Protein AF-A0A2M9V8A0-F1 (afdb_monomer_lite)

pLDDT: mean 75.47, std 16.61, range [27.66, 93.56]

Structure (mmCIF, N/CA/C/O backbone):
data_AF-A0A2M9V8A0-F1
#
_entry.id   AF-A0A2M9V8A0-F1
#
loop_
_atom_site.group_PDB
_atom_site.id
_atom_site.type_symbol
_atom_site.label_atom_id
_atom_site.label_alt_id
_atom_site.label_comp_id
_atom_site.label_asym_id
_atom_site.label_entity_id
_atom_site.label_seq_id
_atom_site.pdbx_PDB_ins_code
_atom_site.Cartn_x
_atom_site.Cartn_y
_atom_site.Cartn_z
_atom_site.occupancy
_atom_site.B_iso_or_equiv
_atom_site.auth_seq_id
_atom_site.auth_comp_id
_atom_site.auth_asym_id
_atom_site.auth_atom_id
_atom_site.pdbx_PDB_model_num
ATOM 1 N N . MET A 1 1 ? -6.806 -14.172 4.559 1.00 86.06 1 MET A N 1
ATOM 2 C CA . MET A 1 1 ? -6.491 -12.844 3.993 1.00 86.06 1 MET A CA 1
ATOM 3 C C . MET A 1 1 ? -7.339 -12.625 2.745 1.00 86.06 1 MET A C 1
ATOM 5 O O . MET A 1 1 ? -7.481 -13.574 1.979 1.00 86.06 1 MET A O 1
ATOM 9 N N . ASN A 1 2 ? -7.917 -11.440 2.532 1.00 89.00 2 ASN A N 1
ATOM 10 C CA . ASN A 1 2 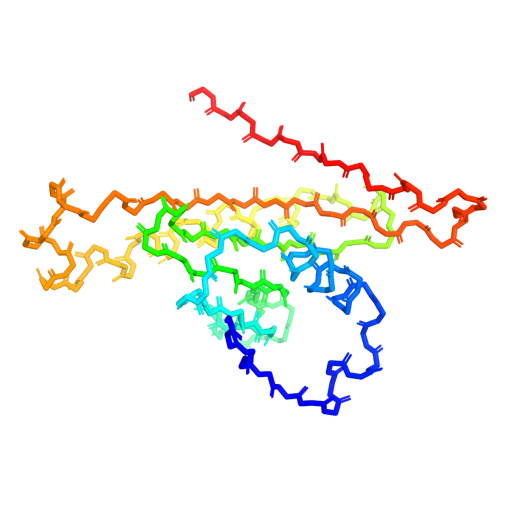? -8.788 -11.164 1.376 1.00 89.00 2 ASN A CA 1
ATOM 11 C C . ASN A 1 2 ? -8.181 -10.105 0.440 1.00 89.00 2 ASN A C 1
ATOM 13 O O . ASN A 1 2 ? -7.566 -9.154 0.920 1.00 89.00 2 ASN A O 1
ATOM 17 N N . ILE A 1 3 ? -8.366 -10.249 -0.877 1.00 91.38 3 ILE A N 1
ATOM 18 C CA . ILE A 1 3 ? -7.884 -9.287 -1.882 1.00 91.38 3 ILE A CA 1
ATOM 19 C C . ILE A 1 3 ? -9.065 -8.522 -2.471 1.00 91.38 3 ILE A C 1
ATOM 21 O O . ILE A 1 3 ? -10.060 -9.110 -2.882 1.00 91.38 3 ILE A O 1
ATOM 25 N N . ILE A 1 4 ? -8.920 -7.205 -2.553 1.00 92.62 4 ILE A N 1
ATOM 26 C CA . ILE A 1 4 ? -9.880 -6.284 -3.146 1.00 92.62 4 ILE A CA 1
ATOM 27 C C . ILE A 1 4 ? -9.179 -5.593 -4.317 1.00 92.62 4 ILE A C 1
ATOM 29 O O . ILE A 1 4 ? -8.313 -4.736 -4.130 1.00 92.62 4 ILE A O 1
ATOM 33 N N . ALA A 1 5 ? -9.517 -6.009 -5.535 1.00 91.75 5 ALA A N 1
ATOM 34 C CA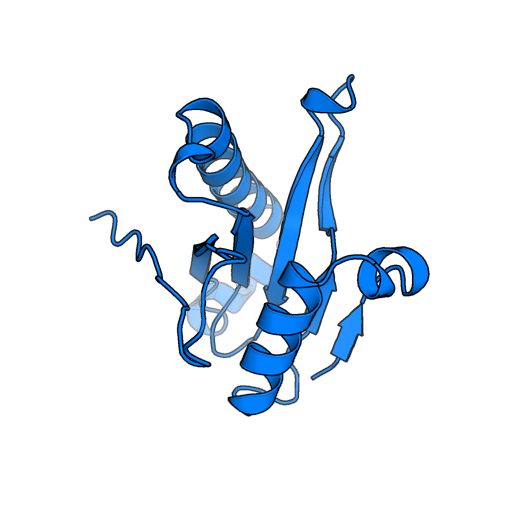 . ALA A 1 5 ? -8.831 -5.584 -6.749 1.00 91.75 5 ALA A CA 1
ATOM 35 C C . ALA A 1 5 ? -9.764 -5.589 -7.966 1.00 91.75 5 ALA A C 1
ATOM 37 O O . ALA A 1 5 ? -10.702 -6.380 -8.042 1.00 91.75 5 ALA A O 1
ATOM 38 N N . ASP A 1 6 ? -9.441 -4.755 -8.954 1.00 90.38 6 ASP A N 1
ATOM 39 C CA . ASP A 1 6 ? -9.864 -4.981 -10.336 1.00 90.38 6 ASP A CA 1
ATOM 40 C C . ASP A 1 6 ? -9.018 -6.130 -10.904 1.00 90.38 6 ASP A C 1
ATOM 42 O O . ASP A 1 6 ? -7.829 -5.958 -11.190 1.00 90.38 6 ASP A O 1
ATOM 46 N N . GLU A 1 7 ? -9.617 -7.318 -11.016 1.00 88.38 7 GLU A N 1
ATOM 47 C CA . GLU A 1 7 ? -8.913 -8.530 -11.441 1.00 88.38 7 GLU A CA 1
ATOM 48 C C . GLU A 1 7 ? -8.259 -8.393 -12.816 1.00 88.38 7 GLU A C 1
ATOM 50 O O . GLU A 1 7 ? -7.175 -8.935 -13.030 1.00 88.38 7 GLU A O 1
ATOM 55 N N . LEU A 1 8 ? -8.896 -7.685 -13.754 1.00 90.06 8 LEU A N 1
ATOM 56 C CA . LEU A 1 8 ? -8.363 -7.545 -15.107 1.00 90.06 8 LEU A CA 1
ATOM 57 C C . LEU A 1 8 ? -7.076 -6.733 -15.088 1.00 90.06 8 LEU A C 1
ATOM 59 O O . LEU A 1 8 ? -6.103 -7.121 -15.731 1.00 90.06 8 LEU A O 1
ATOM 63 N N . LYS A 1 9 ? -7.043 -5.641 -14.323 1.00 90.19 9 LYS A N 1
ATOM 64 C CA . LYS A 1 9 ? -5.833 -4.825 -14.179 1.00 90.19 9 LYS A CA 1
ATOM 65 C C . LYS A 1 9 ? -4.744 -5.571 -13.418 1.00 90.19 9 LYS A C 1
ATOM 67 O O . LYS A 1 9 ? -3.610 -5.608 -13.883 1.00 90.19 9 LYS A O 1
ATOM 72 N N . LEU A 1 10 ? -5.105 -6.226 -12.313 1.00 90.94 10 LEU A N 1
ATOM 73 C CA . LEU A 1 10 ? -4.149 -6.966 -11.492 1.00 90.94 10 LEU A CA 1
ATOM 74 C C . LEU A 1 10 ? -3.454 -8.081 -12.286 1.00 90.94 10 LEU A C 1
ATOM 76 O O . LEU A 1 10 ? -2.245 -8.237 -12.174 1.00 90.94 10 LEU A O 1
ATOM 80 N N . ARG A 1 11 ? -4.184 -8.817 -13.138 1.00 89.31 11 ARG A N 1
ATOM 81 C CA . ARG A 1 11 ? -3.614 -9.889 -13.980 1.00 89.31 11 ARG A CA 1
ATOM 82 C C . ARG A 1 11 ? -2.513 -9.414 -14.934 1.00 89.31 11 ARG A C 1
ATOM 84 O O . ARG A 1 11 ? -1.689 -10.227 -15.336 1.00 89.31 11 ARG A O 1
ATOM 91 N N . HIS A 1 12 ? -2.496 -8.130 -15.290 1.00 90.00 12 HIS A N 1
ATOM 92 C CA . HIS A 1 12 ? -1.489 -7.544 -16.179 1.00 90.00 12 HIS A CA 1
ATOM 93 C C . HIS A 1 12 ? -0.356 -6.834 -15.418 1.00 90.00 12 HIS A C 1
ATOM 95 O O . HIS A 1 12 ? 0.530 -6.253 -16.041 1.00 90.00 12 HIS A O 1
ATOM 101 N N . ASP A 1 13 ? -0.357 -6.889 -14.085 1.00 89.19 13 ASP A N 1
ATOM 102 C CA . ASP A 1 13 ? 0.596 -6.197 -13.223 1.00 89.19 13 ASP A CA 1
ATOM 103 C C . ASP A 1 13 ? 1.485 -7.196 -12.473 1.00 89.19 13 ASP A C 1
ATOM 105 O O . ASP A 1 13 ? 1.219 -7.596 -11.337 1.00 89.19 13 ASP A O 1
ATOM 109 N N . ALA A 1 14 ? 2.557 -7.629 -13.140 1.00 88.12 14 ALA A N 1
ATOM 110 C CA . ALA A 1 14 ? 3.456 -8.655 -12.616 1.00 88.12 14 ALA A CA 1
ATOM 111 C C . ALA A 1 14 ? 4.106 -8.255 -11.278 1.00 88.12 14 ALA A C 1
ATOM 113 O O . ALA A 1 14 ? 4.247 -9.094 -10.390 1.00 88.12 14 ALA A O 1
ATOM 114 N N . GLY A 1 15 ? 4.462 -6.977 -11.108 1.00 88.00 15 GLY A N 1
ATOM 115 C CA . GLY A 1 15 ? 5.059 -6.477 -9.870 1.00 88.00 15 GLY A CA 1
ATOM 116 C C . GLY A 1 15 ? 4.091 -6.579 -8.692 1.00 88.00 15 GLY A C 1
ATOM 117 O O . GLY A 1 15 ? 4.448 -7.114 -7.641 1.00 88.00 15 GLY A O 1
ATOM 118 N N . ALA A 1 16 ? 2.844 -6.132 -8.881 1.00 90.62 16 ALA A N 1
ATOM 119 C CA . ALA A 1 16 ? 1.811 -6.242 -7.855 1.00 90.62 16 ALA A CA 1
ATOM 120 C C . ALA A 1 16 ? 1.508 -7.696 -7.490 1.00 90.62 16 ALA A C 1
ATOM 122 O O . ALA A 1 16 ? 1.425 -8.013 -6.303 1.00 90.62 16 ALA A O 1
ATOM 123 N N . ILE A 1 17 ? 1.410 -8.588 -8.481 1.00 91.44 17 ILE A N 1
ATOM 124 C CA . ILE A 1 17 ? 1.211 -10.024 -8.242 1.00 91.44 17 ILE A CA 1
ATOM 125 C C . ILE A 1 17 ? 2.337 -10.582 -7.367 1.00 91.44 17 ILE A C 1
ATOM 127 O O . ILE A 1 17 ? 2.053 -11.219 -6.356 1.00 91.44 17 ILE A O 1
ATOM 131 N N . LEU A 1 18 ? 3.601 -10.307 -7.703 1.00 89.94 18 LEU A N 1
ATOM 132 C CA . LEU A 1 18 ? 4.750 -10.804 -6.941 1.00 89.94 18 LEU A CA 1
ATOM 133 C C . LEU A 1 18 ? 4.720 -10.350 -5.479 1.00 89.94 18 LEU A C 1
ATOM 135 O O . LEU A 1 18 ? 4.927 -11.160 -4.576 1.00 89.94 18 LEU A O 1
ATOM 139 N N . VAL A 1 19 ? 4.428 -9.071 -5.233 1.00 90.06 19 VAL A N 1
ATOM 140 C CA . VAL A 1 19 ? 4.314 -8.538 -3.868 1.00 90.06 19 VAL A CA 1
ATOM 141 C C . VAL A 1 19 ? 3.161 -9.199 -3.117 1.00 90.06 19 VAL A C 1
ATOM 143 O O . VAL A 1 19 ? 3.339 -9.621 -1.977 1.00 90.06 19 VAL A O 1
ATOM 146 N N . ILE A 1 20 ? 1.993 -9.339 -3.745 1.00 91.75 20 ILE A N 1
ATOM 147 C CA . ILE A 1 20 ? 0.808 -9.944 -3.125 1.00 91.75 20 ILE A CA 1
ATOM 148 C C . ILE A 1 20 ? 1.051 -11.417 -2.784 1.00 91.75 20 ILE A C 1
ATOM 150 O O . ILE A 1 20 ? 0.740 -11.844 -1.672 1.00 91.75 20 ILE A O 1
ATOM 154 N N . GLU A 1 21 ? 1.635 -12.188 -3.701 1.00 90.44 21 GLU A N 1
ATOM 155 C CA . GLU A 1 21 ? 1.985 -13.588 -3.457 1.00 90.44 21 GLU A CA 1
ATOM 156 C C . GLU A 1 21 ? 3.044 -13.713 -2.359 1.00 90.44 21 GLU A C 1
ATOM 158 O O . GLU A 1 21 ? 2.931 -14.577 -1.487 1.00 90.44 21 GLU A O 1
ATOM 163 N N . LYS A 1 22 ? 4.017 -12.793 -2.302 1.00 89.50 22 LYS A N 1
ATOM 164 C CA . LYS A 1 22 ? 4.984 -12.761 -1.201 1.00 89.50 22 LYS A CA 1
ATOM 165 C C . LYS A 1 22 ? 4.301 -12.487 0.137 1.00 89.50 22 LYS A C 1
ATOM 167 O O . LYS A 1 22 ? 4.569 -13.214 1.088 1.00 89.50 22 LYS A O 1
ATOM 172 N N . ILE A 1 23 ? 3.393 -11.512 0.216 1.00 89.88 23 ILE A N 1
ATOM 173 C CA . ILE A 1 23 ? 2.624 -11.228 1.441 1.00 89.88 23 ILE A CA 1
ATOM 174 C C . ILE A 1 23 ? 1.825 -12.466 1.869 1.00 89.88 23 ILE A C 1
ATOM 176 O O . ILE A 1 23 ? 1.868 -12.835 3.040 1.00 89.88 23 ILE A O 1
ATOM 180 N N . LYS A 1 24 ? 1.154 -13.152 0.933 1.00 88.94 24 LYS A N 1
ATOM 181 C CA . LYS A 1 24 ? 0.428 -14.402 1.225 1.00 88.94 24 LYS A CA 1
ATOM 182 C C . LYS A 1 24 ? 1.343 -15.493 1.760 1.00 88.94 24 LYS A C 1
ATOM 184 O O . LYS A 1 24 ? 0.981 -16.159 2.721 1.00 88.94 24 LYS A O 1
ATOM 189 N N . SER A 1 25 ? 2.522 -15.658 1.163 1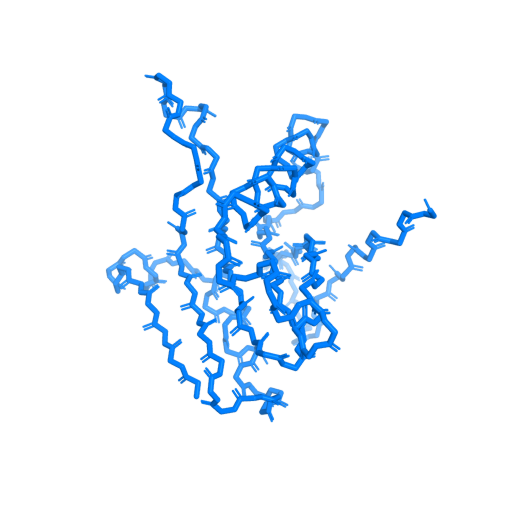.00 88.12 25 SER A N 1
ATOM 190 C CA . SER A 1 25 ? 3.472 -16.700 1.563 1.00 88.12 25 SER A CA 1
ATOM 191 C C . SER A 1 25 ? 4.000 -16.537 2.991 1.00 88.12 25 SER A C 1
ATOM 193 O O . SER A 1 25 ? 4.490 -17.501 3.568 1.00 88.12 25 SER A O 1
ATOM 195 N N . LEU A 1 26 ? 3.912 -15.327 3.555 1.00 86.81 26 LEU A N 1
ATOM 196 C CA . LEU A 1 26 ? 4.340 -15.043 4.923 1.00 86.81 26 LEU A CA 1
ATOM 197 C C . LEU A 1 26 ? 3.298 -15.442 5.980 1.00 86.81 26 LEU A C 1
ATOM 199 O O . LEU A 1 26 ? 3.644 -15.424 7.156 1.00 86.81 26 LEU A O 1
ATOM 203 N N . ASP A 1 27 ? 2.057 -15.762 5.583 1.00 84.94 27 ASP A N 1
ATOM 204 C CA . ASP A 1 27 ? 0.959 -16.204 6.466 1.00 84.94 27 ASP A CA 1
ATOM 205 C C . ASP A 1 27 ? 0.824 -15.374 7.764 1.00 84.94 27 ASP A C 1
ATOM 207 O O . ASP A 1 27 ? 0.720 -15.892 8.872 1.00 84.94 27 ASP A O 1
ATOM 211 N N . LEU A 1 28 ? 0.902 -14.043 7.626 1.00 83.94 28 LEU A N 1
ATOM 212 C CA . LEU A 1 28 ? 1.032 -13.120 8.762 1.00 83.94 28 LEU A CA 1
ATOM 213 C C . LEU A 1 28 ? -0.273 -12.912 9.541 1.00 83.94 28 LEU A C 1
ATOM 215 O O . LEU A 1 28 ? -0.260 -12.814 10.766 1.00 83.94 28 LEU A O 1
ATOM 219 N N . ASP A 1 29 ? -1.388 -12.742 8.827 1.00 85.75 29 ASP A N 1
ATOM 220 C CA . ASP A 1 29 ? -2.696 -12.427 9.404 1.00 85.75 29 ASP A CA 1
ATOM 221 C C . ASP A 1 29 ? -3.821 -12.856 8.449 1.00 85.75 29 ASP A C 1
ATOM 223 O O . ASP A 1 29 ? -3.964 -12.362 7.325 1.00 85.75 29 ASP A O 1
ATOM 227 N N . ASN A 1 30 ? -4.665 -13.775 8.916 1.00 85.75 30 ASN A N 1
ATOM 228 C CA . ASN A 1 30 ? -5.775 -14.305 8.135 1.00 85.75 30 ASN A CA 1
ATOM 229 C C . ASN A 1 30 ? -6.941 -13.322 7.974 1.00 85.75 30 ASN A C 1
ATOM 231 O O . ASN A 1 30 ? -7.694 -13.443 7.003 1.00 85.75 30 ASN A O 1
ATOM 235 N N . GLU A 1 31 ? -7.064 -12.329 8.852 1.00 89.44 31 GLU A N 1
ATOM 236 C CA . GLU A 1 31 ? -8.086 -11.281 8.763 1.00 89.44 31 GLU A CA 1
ATOM 237 C C . GLU A 1 31 ? -7.628 -10.071 7.939 1.00 89.44 31 GLU A C 1
ATOM 239 O O . GLU A 1 31 ? -8.425 -9.166 7.684 1.00 89.44 31 GLU A O 1
ATOM 244 N N . ALA A 1 32 ? -6.367 -10.043 7.497 1.00 90.94 32 ALA A N 1
ATOM 245 C CA . ALA A 1 32 ? -5.848 -8.914 6.746 1.00 90.94 32 ALA A CA 1
ATOM 246 C C . ALA A 1 32 ? -6.529 -8.744 5.377 1.00 90.94 32 ALA A C 1
ATOM 248 O O . ALA A 1 32 ? -6.970 -9.703 4.724 1.00 90.94 32 ALA A O 1
ATOM 249 N N . LEU A 1 33 ? -6.578 -7.489 4.933 1.00 93.19 33 LEU A N 1
ATOM 250 C CA . LEU A 1 33 ? -7.092 -7.078 3.632 1.00 93.19 33 LEU A CA 1
ATOM 251 C C . LEU A 1 33 ? -5.950 -6.536 2.774 1.00 93.19 33 LEU A C 1
ATOM 253 O O . LEU A 1 33 ? -5.114 -5.772 3.250 1.00 93.19 33 LEU A O 1
ATOM 257 N N . ILE A 1 34 ? -5.951 -6.894 1.496 1.00 93.56 34 ILE A N 1
ATOM 258 C CA . ILE A 1 34 ? -5.032 -6.371 0.490 1.00 93.56 34 ILE A CA 1
ATOM 259 C C . ILE A 1 34 ? -5.851 -5.620 -0.551 1.00 93.56 34 ILE A C 1
ATOM 261 O O . ILE A 1 34 ? -6.712 -6.212 -1.194 1.00 93.56 34 ILE A O 1
ATOM 265 N N . TYR A 1 35 ? -5.562 -4.340 -0.758 1.00 93.31 35 TYR A N 1
ATOM 266 C CA . TYR A 1 35 ? -6.133 -3.559 -1.851 1.00 93.31 35 TYR A CA 1
ATOM 267 C C . TYR A 1 35 ? -5.107 -3.369 -2.961 1.00 93.31 35 TYR A C 1
ATOM 269 O O . TYR A 1 35 ? -3.948 -3.060 -2.691 1.00 93.31 35 TYR A O 1
ATOM 277 N N . TYR A 1 36 ? -5.550 -3.501 -4.206 1.00 92.38 36 TYR A N 1
ATOM 278 C CA . TYR A 1 36 ? -4.760 -3.178 -5.391 1.00 92.38 36 TYR A CA 1
ATOM 279 C C . TYR A 1 36 ? -5.231 -1.856 -6.004 1.00 92.38 36 TYR A C 1
ATOM 281 O O . TYR A 1 36 ? -6.434 -1.661 -6.190 1.00 92.38 36 TYR A O 1
ATOM 289 N N . ASN A 1 37 ? -4.289 -0.963 -6.323 1.00 88.94 37 ASN A N 1
ATOM 290 C CA . ASN A 1 37 ? -4.539 0.370 -6.884 1.00 88.94 37 ASN A CA 1
ATOM 291 C C . ASN A 1 37 ? -5.618 1.154 -6.122 1.00 88.94 37 ASN A C 1
ATOM 293 O O . ASN A 1 37 ? -6.563 1.694 -6.705 1.00 88.94 37 ASN A O 1
ATOM 297 N N . PHE A 1 38 ? -5.484 1.214 -4.795 1.00 85.25 38 PHE A N 1
ATOM 298 C CA . PHE A 1 38 ? -6.426 1.954 -3.964 1.00 85.25 38 PHE A CA 1
ATOM 299 C C . PHE A 1 38 ? -6.258 3.467 -4.193 1.00 85.25 38 PHE A C 1
ATOM 301 O O . PHE A 1 38 ? -5.155 3.992 -3.992 1.00 85.25 38 PHE A O 1
ATOM 308 N N . PRO A 1 39 ? -7.320 4.191 -4.595 1.00 77.25 39 PRO A N 1
ATOM 309 C CA . PRO A 1 39 ? -7.232 5.619 -4.866 1.00 77.25 39 PRO A CA 1
ATOM 310 C C . PRO A 1 39 ? -7.257 6.425 -3.563 1.00 77.25 39 PRO A C 1
ATOM 312 O O . PRO A 1 39 ? -8.200 6.322 -2.777 1.00 77.25 39 PRO A O 1
ATOM 315 N N . PHE A 1 40 ? -6.256 7.279 -3.352 1.00 69.06 40 P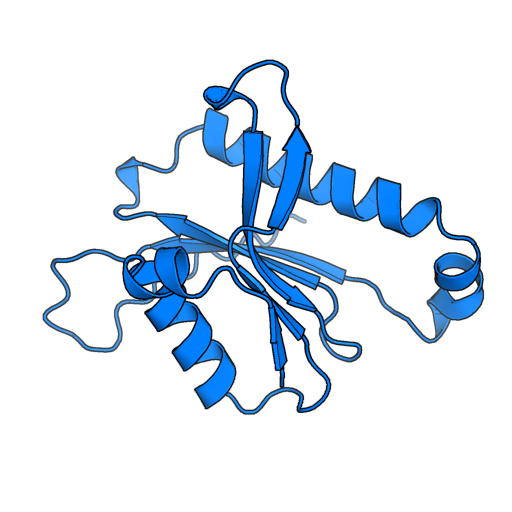HE A N 1
ATOM 316 C CA . PHE A 1 40 ? -6.176 8.141 -2.166 1.00 69.06 40 PHE A CA 1
ATOM 317 C C . PHE A 1 40 ? -6.620 9.567 -2.438 1.00 69.06 40 PHE A C 1
ATOM 319 O O . PHE A 1 40 ? -7.347 10.156 -1.628 1.00 69.06 40 PHE A O 1
ATOM 326 N N . TYR A 1 41 ? -6.216 10.093 -3.590 1.00 66.12 41 TYR A N 1
ATOM 327 C CA . TYR A 1 41 ? -6.576 11.424 -4.038 1.00 66.12 41 TYR A CA 1
ATOM 328 C C . TYR A 1 41 ? -6.940 11.386 -5.516 1.00 66.12 41 TYR A C 1
ATOM 330 O O . TYR A 1 41 ? -6.222 10.801 -6.323 1.00 66.12 41 TYR A O 1
ATOM 338 N N . ARG A 1 42 ? -8.080 11.989 -5.859 1.00 57.34 42 ARG A N 1
ATOM 339 C CA . ARG A 1 42 ? -8.431 12.294 -7.243 1.00 57.34 42 ARG A CA 1
ATOM 340 C C . ARG A 1 42 ? -7.882 13.684 -7.512 1.00 57.34 42 ARG A C 1
ATOM 342 O O . ARG A 1 42 ? -8.557 14.661 -7.206 1.00 57.34 42 ARG A O 1
ATOM 349 N N . GLY A 1 43 ? -6.645 13.760 -7.986 1.00 55.94 43 GLY A N 1
ATOM 350 C CA . GLY A 1 43 ? -6.161 14.993 -8.585 1.00 55.94 43 GLY A CA 1
ATOM 351 C C . GLY A 1 43 ? -7.055 15.409 -9.753 1.00 55.94 43 GLY A C 1
ATOM 352 O O . GLY A 1 43 ? -7.827 14.599 -10.275 1.00 55.94 43 GLY A O 1
ATOM 353 N N . GLU A 1 44 ? -6.988 16.681 -10.140 1.00 55.41 44 GLU A N 1
ATOM 354 C CA . GLU A 1 44 ? -7.731 17.168 -11.309 1.00 55.41 44 GLU A CA 1
ATOM 355 C C . GLU A 1 44 ? -7.203 16.534 -12.608 1.00 55.41 44 GLU A C 1
ATOM 357 O O . GLU A 1 44 ? -7.947 16.407 -13.580 1.00 55.41 44 GLU A O 1
ATOM 362 N N . THR A 1 45 ? -5.951 16.058 -12.600 1.00 56.47 45 THR A N 1
ATOM 363 C CA . THR A 1 45 ? -5.316 15.342 -13.710 1.00 56.47 45 THR A CA 1
ATOM 364 C C . THR A 1 45 ? -4.956 13.894 -13.348 1.00 56.47 45 THR A C 1
ATOM 366 O O . THR A 1 45 ? -4.883 13.517 -12.177 1.00 56.47 45 THR A O 1
ATOM 369 N N . LEU A 1 46 ? -4.735 13.057 -14.372 1.00 57.31 46 LEU A N 1
ATOM 370 C CA . LEU A 1 46 ? -4.280 11.669 -14.198 1.00 57.31 46 LEU A CA 1
ATOM 371 C C . LEU A 1 46 ? -2.878 11.583 -13.576 1.00 57.31 46 LEU A C 1
ATOM 373 O O . LEU A 1 46 ? -2.610 10.628 -12.849 1.00 57.31 46 LEU A O 1
ATOM 377 N N . ASP A 1 47 ? -2.021 12.576 -13.823 1.00 58.09 47 ASP A N 1
ATOM 378 C CA . ASP A 1 47 ? -0.663 12.641 -13.267 1.00 58.09 47 ASP A CA 1
ATOM 379 C C . ASP A 1 47 ? -0.669 12.971 -11.762 1.00 58.09 47 ASP A C 1
ATOM 381 O O . ASP A 1 47 ? 0.213 12.537 -11.018 1.00 58.09 47 ASP A O 1
ATOM 385 N N . ASP A 1 48 ? -1.726 13.642 -11.297 1.00 60.12 48 ASP A N 1
ATOM 386 C CA . ASP A 1 48 ? -1.957 13.996 -9.891 1.00 60.12 48 ASP A CA 1
ATOM 387 C C . ASP A 1 48 ? -2.717 12.905 -9.110 1.00 60.12 48 ASP A C 1
ATOM 389 O O . ASP A 1 48 ? -3.066 13.072 -7.934 1.00 60.12 48 ASP A O 1
ATOM 393 N N . LEU A 1 49 ? -3.033 11.775 -9.752 1.00 66.69 49 LEU A N 1
ATOM 394 C CA . LEU A 1 49 ? -3.751 10.679 -9.117 1.00 66.69 49 LEU A CA 1
ATOM 395 C C . LEU A 1 49 ? -2.819 9.903 -8.178 1.00 66.69 49 LEU A C 1
ATOM 397 O O . LEU A 1 49 ? -2.077 9.006 -8.582 1.00 66.69 49 LEU A O 1
ATOM 401 N N . VAL A 1 50 ? -2.900 10.206 -6.883 1.00 69.62 50 VAL A N 1
ATOM 402 C CA . VAL A 1 50 ? -2.156 9.470 -5.857 1.00 69.62 50 VAL A CA 1
ATOM 403 C C . VAL A 1 50 ? -2.885 8.164 -5.533 1.00 69.62 50 VAL A C 1
ATOM 405 O O . VAL A 1 50 ? -4.015 8.156 -5.031 1.00 69.62 50 VAL A O 1
ATOM 408 N N . GLN A 1 51 ? -2.221 7.040 -5.811 1.00 75.44 51 GLN A N 1
ATOM 409 C CA . GLN A 1 51 ? -2.700 5.686 -5.519 1.00 75.44 51 GLN A CA 1
ATOM 410 C C . GLN A 1 51 ? -1.637 4.889 -4.761 1.00 75.44 51 GLN A C 1
ATOM 412 O O . GLN A 1 51 ? -0.450 4.974 -5.093 1.00 75.44 51 GLN A O 1
ATOM 417 N N . ALA A 1 52 ? -2.061 4.062 -3.799 1.00 79.00 52 ALA A N 1
ATOM 418 C CA . ALA A 1 52 ? -1.196 2.987 -3.320 1.00 79.00 52 ALA A CA 1
ATOM 419 C C . ALA A 1 52 ? -1.336 1.807 -4.270 1.00 79.00 52 ALA A C 1
ATOM 421 O O . ALA A 1 52 ? -2.445 1.341 -4.542 1.00 79.00 52 ALA A O 1
ATOM 422 N N . HIS A 1 53 ? -0.196 1.332 -4.756 1.00 87.69 53 HIS A N 1
ATOM 423 C CA . HIS A 1 53 ? -0.144 0.255 -5.733 1.00 87.69 53 HIS A CA 1
ATOM 424 C C . HIS A 1 53 ? -0.638 -1.054 -5.112 1.00 87.69 53 HIS A C 1
ATOM 426 O O . HIS A 1 53 ? -1.550 -1.686 -5.640 1.00 87.69 53 HIS A O 1
ATOM 432 N N . VAL A 1 54 ? -0.121 -1.389 -3.926 1.00 91.62 54 VAL A N 1
ATOM 433 C CA . VAL A 1 54 ? -0.668 -2.434 -3.054 1.00 91.62 54 VAL A CA 1
ATOM 434 C C . VAL A 1 54 ? -0.771 -1.881 -1.634 1.00 91.62 54 VAL A C 1
ATOM 436 O O . VAL A 1 54 ? 0.182 -1.305 -1.12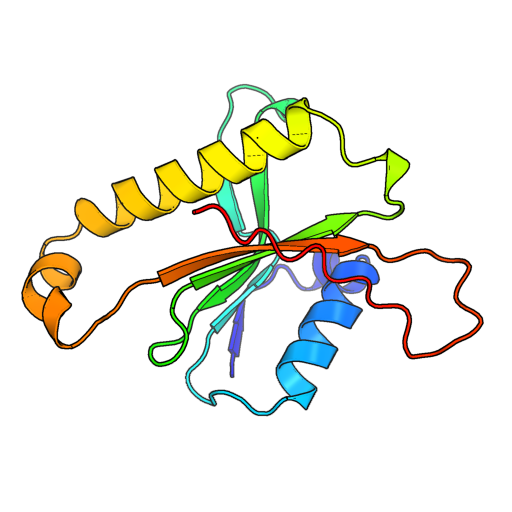0 1.00 91.62 54 VAL A O 1
ATOM 439 N N . LEU A 1 55 ? -1.919 -2.043 -0.985 1.00 91.50 55 LEU A N 1
ATOM 440 C CA . LEU A 1 55 ? -2.156 -1.603 0.389 1.00 91.50 55 LEU A CA 1
ATOM 441 C C . LEU A 1 55 ? -2.554 -2.804 1.243 1.00 91.50 55 LEU A C 1
ATOM 443 O O . LEU A 1 55 ? -3.599 -3.405 1.015 1.00 91.50 55 LEU A O 1
ATOM 447 N N . TYR A 1 56 ? -1.738 -3.133 2.233 1.00 91.38 56 TYR A N 1
ATOM 448 C CA . TYR A 1 56 ? -2.014 -4.178 3.210 1.00 91.38 56 TYR A CA 1
ATOM 449 C C . TYR A 1 56 ? -2.573 -3.555 4.490 1.00 91.38 56 TYR A C 1
ATOM 451 O O . TYR A 1 56 ? -1.991 -2.613 5.026 1.00 91.38 56 TYR A O 1
ATOM 459 N N . ILE A 1 57 ? -3.699 -4.068 4.980 1.00 90.00 57 ILE A N 1
ATOM 460 C CA . ILE A 1 57 ? -4.371 -3.596 6.193 1.00 90.00 57 ILE A CA 1
ATOM 461 C C . ILE A 1 57 ? -4.548 -4.779 7.141 1.00 90.00 57 ILE A C 1
ATOM 463 O O . ILE A 1 57 ? -5.233 -5.744 6.811 1.00 90.00 57 ILE A O 1
ATOM 467 N N . SER A 1 58 ? -3.969 -4.674 8.333 1.00 87.69 58 SER A N 1
ATOM 468 C CA . SER A 1 58 ? -4.034 -5.673 9.399 1.00 87.69 58 SER A CA 1
ATOM 469 C C . SER A 1 58 ? -4.253 -4.993 10.747 1.00 87.69 58 SER A C 1
ATOM 471 O O . SER A 1 58 ? -3.724 -3.914 11.013 1.00 87.69 58 SER A O 1
ATOM 473 N N . LYS A 1 59 ? -5.000 -5.647 11.641 1.00 81.25 59 LYS A N 1
ATOM 474 C CA . LYS A 1 59 ? -5.157 -5.173 13.026 1.00 81.25 59 LYS A CA 1
ATOM 475 C C . LYS A 1 59 ? -3.863 -5.319 13.836 1.00 81.25 59 LYS A C 1
ATOM 477 O O . LYS A 1 59 ? -3.660 -4.570 14.785 1.00 81.25 59 LYS A O 1
ATOM 482 N N . ILE A 1 60 ? -3.006 -6.271 13.460 1.00 84.81 60 ILE A N 1
ATOM 483 C CA . ILE A 1 60 ? -1.750 -6.597 14.148 1.00 84.81 60 ILE A CA 1
ATOM 484 C C . ILE A 1 60 ? -0.621 -5.681 13.661 1.00 84.81 60 ILE A C 1
ATOM 486 O O . ILE A 1 60 ? 0.141 -5.147 14.464 1.00 84.81 60 ILE A O 1
ATOM 490 N N . TYR A 1 61 ? -0.526 -5.482 12.344 1.00 84.00 61 TYR A N 1
ATOM 491 C CA . TYR A 1 61 ? 0.599 -4.776 11.715 1.00 84.00 61 TYR A CA 1
ATOM 492 C C . TYR A 1 61 ? 0.271 -3.345 11.266 1.00 84.00 61 TYR A C 1
ATOM 494 O O . TYR A 1 61 ? 1.174 -2.602 10.883 1.00 84.00 61 TYR A O 1
ATOM 502 N N . GLY A 1 62 ? -0.998 -2.937 11.326 1.00 84.88 62 GLY A N 1
ATOM 503 C CA . GLY A 1 62 ? -1.450 -1.632 10.855 1.00 84.88 62 GLY A CA 1
ATOM 504 C C . GLY A 1 62 ? -1.633 -1.589 9.337 1.00 84.88 62 GLY A C 1
ATOM 505 O O . GLY A 1 62 ? -2.124 -2.536 8.724 1.00 84.88 62 GLY A O 1
ATOM 506 N N . ILE A 1 63 ? -1.273 -0.459 8.735 1.00 87.06 63 ILE A N 1
ATOM 507 C CA . ILE A 1 63 ? -1.418 -0.183 7.307 1.00 87.06 63 ILE A CA 1
ATOM 508 C C . ILE A 1 63 ? -0.031 -0.128 6.676 1.00 87.06 63 ILE A C 1
ATOM 510 O O . ILE A 1 63 ? 0.814 0.666 7.081 1.00 87.06 63 ILE A O 1
ATOM 514 N N . ILE A 1 64 ? 0.197 -0.933 5.646 1.00 88.31 64 ILE A N 1
ATOM 515 C CA . ILE A 1 64 ? 1.452 -0.944 4.895 1.00 88.31 64 ILE A CA 1
ATOM 516 C C . ILE A 1 64 ? 1.136 -0.621 3.438 1.00 88.31 64 ILE A C 1
ATOM 518 O O . ILE A 1 64 ? 0.376 -1.337 2.786 1.00 88.31 64 ILE A O 1
ATOM 522 N N . ALA A 1 65 ? 1.699 0.472 2.932 1.00 88.38 65 ALA A N 1
ATOM 523 C CA . ALA A 1 65 ? 1.495 0.926 1.562 1.00 88.38 65 ALA A CA 1
ATOM 524 C C . ALA A 1 65 ? 2.728 0.594 0.721 1.00 88.38 65 ALA A C 1
ATOM 526 O O . ALA A 1 65 ? 3.785 1.193 0.890 1.00 88.38 65 ALA A O 1
ATOM 527 N N . PHE A 1 66 ? 2.596 -0.351 -0.200 1.00 88.31 66 PHE A N 1
ATOM 528 C CA . PHE A 1 66 ? 3.654 -0.729 -1.123 1.00 88.31 66 PHE A CA 1
ATOM 529 C C . PHE A 1 66 ? 3.555 0.088 -2.411 1.00 88.31 66 PHE A C 1
ATOM 531 O O . PHE A 1 66 ? 2.507 0.156 -3.062 1.00 88.31 66 PHE A O 1
ATOM 538 N N . ARG A 1 67 ? 4.680 0.683 -2.800 1.00 87.19 67 ARG A N 1
ATOM 539 C CA . ARG A 1 67 ? 4.898 1.328 -4.093 1.00 87.19 67 ARG A CA 1
ATOM 540 C C . ARG A 1 67 ? 5.875 0.474 -4.883 1.00 87.19 67 ARG A C 1
ATOM 542 O O . ARG A 1 67 ? 6.991 0.269 -4.422 1.00 87.19 67 ARG A O 1
ATOM 549 N N . ILE A 1 68 ? 5.477 -0.004 -6.056 1.00 87.75 68 ILE A N 1
ATOM 550 C CA . ILE A 1 68 ? 6.306 -0.912 -6.851 1.00 87.75 68 ILE A CA 1
ATOM 551 C C . ILE A 1 68 ? 6.878 -0.143 -8.036 1.00 87.75 68 ILE A C 1
ATOM 553 O O . ILE A 1 68 ? 6.158 0.570 -8.735 1.00 87.75 68 ILE A O 1
ATOM 557 N N . ILE A 1 69 ? 8.187 -0.252 -8.239 1.00 86.19 69 ILE A N 1
ATOM 558 C CA . ILE A 1 69 ? 8.916 0.413 -9.318 1.00 86.19 69 ILE A CA 1
ATOM 559 C C . ILE A 1 69 ? 9.766 -0.596 -10.081 1.00 86.19 69 ILE A C 1
ATOM 561 O O . ILE A 1 69 ? 10.270 -1.553 -9.506 1.00 86.19 69 ILE A O 1
ATOM 565 N N . ALA A 1 70 ? 9.927 -0.379 -11.385 1.00 82.12 70 ALA A N 1
ATOM 566 C CA . ALA A 1 70 ? 10.676 -1.298 -12.247 1.00 82.12 70 ALA A CA 1
ATOM 567 C C . ALA A 1 70 ? 12.201 -1.210 -12.051 1.00 82.12 70 ALA A C 1
ATOM 569 O O . ALA A 1 70 ? 12.917 -2.165 -12.304 1.00 82.12 70 ALA A O 1
ATOM 570 N N . SER A 1 71 ? 12.710 -0.055 -11.627 1.00 80.25 71 SER A N 1
ATOM 571 C CA . SER A 1 71 ? 14.130 0.146 -11.341 1.00 80.25 71 SER A CA 1
ATOM 572 C C . SER A 1 71 ? 14.293 1.261 -10.317 1.00 80.25 71 SER A C 1
ATOM 574 O O . SER A 1 71 ? 13.416 2.122 -10.183 1.00 80.25 71 SER A O 1
ATOM 576 N N . ILE A 1 72 ? 15.414 1.254 -9.596 1.00 80.00 72 ILE A N 1
ATOM 577 C CA . ILE A 1 72 ? 15.703 2.265 -8.573 1.00 80.00 72 ILE A CA 1
ATOM 578 C C . ILE A 1 72 ? 15.813 3.675 -9.165 1.00 80.00 72 ILE A C 1
ATOM 580 O O . ILE A 1 72 ? 15.399 4.634 -8.523 1.00 80.00 72 ILE A O 1
ATOM 584 N N . ASP A 1 73 ? 16.258 3.797 -10.417 1.00 79.38 73 ASP A N 1
ATOM 585 C CA . ASP A 1 73 ? 16.400 5.082 -11.115 1.00 79.38 73 ASP A CA 1
ATOM 586 C C . ASP A 1 73 ? 15.061 5.799 -11.326 1.00 79.38 73 ASP A C 1
ATOM 588 O O . ASP A 1 73 ? 15.017 7.013 -11.525 1.00 79.38 73 ASP A O 1
ATOM 592 N N . LYS A 1 74 ? 13.940 5.068 -11.247 1.00 78.06 74 LYS A N 1
ATOM 593 C CA . LYS A 1 74 ? 12.603 5.670 -11.291 1.00 78.06 74 LYS A CA 1
ATOM 594 C C . LYS A 1 74 ? 12.222 6.366 -9.985 1.00 78.06 74 LYS A C 1
ATOM 596 O O . LYS A 1 74 ? 11.279 7.152 -9.992 1.00 78.06 74 LYS A O 1
ATOM 601 N N . LEU A 1 75 ? 12.929 6.119 -8.879 1.00 81.44 75 LEU A N 1
ATOM 602 C CA . LEU A 1 75 ? 12.673 6.773 -7.598 1.00 81.44 75 LEU A CA 1
ATOM 603 C C . LEU A 1 75 ? 13.196 8.217 -7.607 1.00 81.44 75 LEU A C 1
ATOM 605 O O . LEU A 1 75 ? 14.288 8.512 -7.125 1.00 81.44 75 LEU A O 1
ATOM 609 N N . ASN A 1 76 ? 12.384 9.131 -8.130 1.00 82.06 76 ASN A N 1
ATOM 610 C CA . ASN A 1 76 ? 12.674 10.563 -8.145 1.00 82.06 76 ASN A CA 1
ATOM 611 C C . ASN A 1 76 ? 12.047 11.307 -6.944 1.00 82.06 76 ASN A C 1
ATOM 613 O O . ASN A 1 76 ? 11.256 10.752 -6.175 1.00 82.06 76 ASN A O 1
ATOM 617 N N . GLU A 1 77 ? 12.398 12.586 -6.777 1.00 81.25 77 GLU A N 1
ATOM 618 C CA . GLU A 1 77 ? 11.859 13.432 -5.700 1.00 81.25 77 GLU A CA 1
ATOM 619 C C . GLU A 1 77 ? 10.335 13.574 -5.753 1.00 81.25 77 GLU A C 1
ATOM 621 O O . GLU A 1 77 ? 9.687 13.625 -4.710 1.00 81.25 77 GLU A O 1
ATOM 626 N N . HIS A 1 78 ? 9.748 13.598 -6.950 1.00 80.44 78 HIS A N 1
ATOM 627 C CA . HIS A 1 78 ? 8.299 13.680 -7.117 1.00 80.44 78 HIS A CA 1
ATOM 628 C C . HIS A 1 78 ? 7.596 12.453 -6.520 1.00 80.44 78 HIS A C 1
ATOM 630 O O . HIS A 1 78 ? 6.651 12.587 -5.750 1.00 80.44 78 HIS A O 1
ATOM 636 N N . MET A 1 79 ? 8.104 11.248 -6.787 1.00 77.88 79 MET A N 1
ATOM 637 C CA . MET A 1 79 ? 7.568 10.019 -6.199 1.00 77.88 79 MET A CA 1
ATOM 638 C C . MET A 1 79 ? 7.736 9.972 -4.681 1.00 77.88 79 MET A C 1
ATOM 640 O O . MET A 1 79 ? 6.852 9.462 -3.996 1.00 77.88 79 MET A O 1
ATOM 644 N N . ARG A 1 80 ? 8.844 10.504 -4.149 1.00 80.88 80 ARG A N 1
ATOM 645 C CA . ARG A 1 80 ? 9.046 10.622 -2.696 1.00 80.88 80 ARG A CA 1
ATOM 646 C C . ARG A 1 80 ? 7.983 11.524 -2.071 1.00 80.88 80 ARG A C 1
ATOM 648 O O . ARG A 1 80 ? 7.324 11.092 -1.134 1.00 80.88 80 ARG A O 1
ATOM 655 N N . LYS A 1 81 ? 7.727 12.694 -2.666 1.00 81.81 81 LYS A N 1
ATOM 656 C CA . LYS A 1 81 ? 6.645 13.592 -2.230 1.00 81.81 81 LYS A CA 1
ATOM 657 C C . LYS A 1 81 ? 5.281 12.908 -2.257 1.00 81.81 81 LYS A C 1
ATOM 659 O O . LYS A 1 81 ? 4.562 12.978 -1.271 1.00 81.81 81 LYS A O 1
ATOM 664 N N . GLN A 1 82 ? 4.960 12.169 -3.320 1.00 79.06 82 GLN A N 1
ATOM 665 C CA . GLN A 1 82 ? 3.697 11.422 -3.401 1.00 79.06 82 GLN A CA 1
ATOM 666 C C . GLN A 1 82 ? 3.547 10.371 -2.286 1.00 79.06 82 GLN A C 1
ATOM 668 O O . GLN A 1 82 ? 2.437 10.117 -1.822 1.00 79.06 82 GLN A O 1
ATOM 673 N N . ILE A 1 83 ? 4.646 9.739 -1.860 1.00 79.31 83 ILE A N 1
ATOM 674 C CA . ILE A 1 83 ? 4.646 8.778 -0.748 1.00 79.31 83 ILE A CA 1
ATOM 675 C C . ILE A 1 83 ? 4.437 9.492 0.597 1.00 79.31 83 ILE A C 1
ATOM 677 O O . ILE A 1 83 ? 3.646 9.020 1.414 1.00 79.31 83 ILE A O 1
ATOM 681 N N . ASP A 1 84 ? 5.092 10.631 0.814 1.00 79.94 84 ASP A N 1
ATOM 682 C CA . ASP A 1 84 ? 4.946 11.419 2.047 1.00 79.94 84 ASP A CA 1
ATOM 683 C C . ASP A 1 84 ? 3.534 12.029 2.167 1.00 79.94 84 ASP A C 1
ATOM 685 O O . ASP A 1 84 ? 2.914 12.039 3.238 1.00 79.94 84 ASP A O 1
ATOM 689 N N . GLU A 1 85 ? 2.978 12.491 1.046 1.00 79.81 85 GLU A N 1
ATOM 690 C CA . GLU A 1 85 ? 1.593 12.955 0.944 1.00 79.81 85 GLU A CA 1
ATOM 691 C C . GLU A 1 85 ? 0.608 11.819 1.226 1.00 79.81 85 GLU A C 1
ATOM 693 O O . GLU A 1 85 ? -0.365 12.013 1.959 1.00 79.81 85 GLU A O 1
ATOM 698 N N . LEU A 1 86 ? 0.864 10.619 0.693 1.00 78.44 86 LEU A N 1
ATOM 699 C CA . LEU A 1 86 ? 0.050 9.432 0.949 1.00 78.44 86 LEU A CA 1
ATOM 700 C C . LEU A 1 86 ? -0.024 9.110 2.448 1.00 78.44 86 LEU A C 1
ATOM 702 O O . LEU A 1 86 ? -1.124 8.895 2.964 1.00 78.44 86 LEU A O 1
ATOM 706 N N . ASP A 1 87 ? 1.117 9.106 3.140 1.00 78.19 87 ASP A N 1
ATOM 707 C CA . ASP A 1 87 ? 1.187 8.878 4.587 1.00 78.19 87 ASP A CA 1
ATOM 708 C C . ASP A 1 87 ? 0.369 9.925 5.361 1.00 78.19 87 ASP A C 1
ATOM 710 O O . ASP A 1 87 ? -0.543 9.592 6.127 1.00 78.19 87 ASP A O 1
ATOM 714 N N . SER A 1 88 ? 0.590 11.203 5.048 1.00 78.12 88 SER A N 1
ATOM 715 C CA . SER A 1 88 ? -0.131 12.325 5.657 1.00 78.12 88 SER A CA 1
ATOM 716 C C . SER A 1 88 ? -1.646 12.245 5.421 1.00 78.12 88 SER A C 1
ATOM 718 O O . SER A 1 88 ? -2.451 12.495 6.329 1.00 78.12 88 SER A O 1
ATOM 720 N N . HIS A 1 89 ? -2.071 11.874 4.211 1.00 78.88 89 HIS A N 1
ATOM 721 C CA . HIS A 1 89 ? -3.481 11.734 3.859 1.00 78.88 89 HIS A CA 1
ATOM 722 C C . HIS A 1 89 ? -4.150 10.560 4.570 1.00 78.88 89 HIS A C 1
ATOM 724 O O . HIS A 1 89 ? -5.271 10.715 5.073 1.00 78.88 89 HIS A O 1
ATOM 730 N N . LEU A 1 90 ? -3.481 9.408 4.629 1.00 77.88 90 LEU A N 1
ATOM 731 C CA . LEU A 1 90 ? -3.932 8.239 5.380 1.00 77.88 90 LEU A CA 1
ATOM 732 C C . LEU A 1 90 ? -4.124 8.596 6.853 1.00 77.88 90 LEU A C 1
ATOM 734 O O . LEU A 1 90 ? -5.215 8.411 7.401 1.00 77.88 90 LEU A O 1
ATOM 738 N N . PHE A 1 91 ? -3.104 9.196 7.462 1.00 78.12 91 PHE A N 1
ATOM 739 C CA . PHE A 1 91 ? -3.135 9.592 8.862 1.00 78.12 91 PHE A CA 1
ATOM 740 C C . PHE A 1 91 ? -4.262 10.594 9.148 1.00 78.12 91 PHE A C 1
ATOM 742 O O . PHE A 1 91 ? -5.040 10.425 10.092 1.00 78.12 91 PHE A O 1
ATOM 749 N N . SER A 1 92 ? -4.416 11.613 8.298 1.00 77.88 92 SER A N 1
ATOM 750 C CA . SER A 1 92 ? -5.475 12.620 8.427 1.00 77.88 92 SER A CA 1
ATOM 751 C C . SER A 1 92 ? -6.878 12.017 8.320 1.00 77.88 92 SER A C 1
ATOM 753 O O . SER A 1 92 ? -7.745 12.324 9.141 1.00 77.88 92 SER A O 1
ATOM 755 N N . LYS A 1 93 ? -7.121 11.131 7.343 1.00 79.44 93 LYS A N 1
ATOM 756 C CA . LYS A 1 93 ? -8.431 10.481 7.160 1.00 79.44 93 LYS A CA 1
ATOM 757 C C . LYS A 1 93 ? -8.787 9.586 8.343 1.00 79.44 93 LYS A C 1
ATOM 759 O O . LYS A 1 93 ? -9.905 9.671 8.842 1.00 79.44 93 LYS A O 1
ATOM 764 N N . ILE A 1 94 ? -7.838 8.790 8.824 1.00 78.19 94 ILE A N 1
ATOM 765 C CA . ILE A 1 94 ? -8.038 7.904 9.976 1.00 78.19 94 ILE A CA 1
ATOM 766 C C . ILE A 1 94 ? -8.368 8.710 11.232 1.00 78.19 94 ILE A C 1
ATOM 768 O O . ILE A 1 94 ? -9.306 8.380 11.953 1.00 78.19 94 ILE A O 1
ATOM 772 N N . ASN A 1 95 ? -7.658 9.818 11.461 1.00 74.19 95 ASN A N 1
ATOM 773 C CA . ASN A 1 95 ? -7.899 10.679 12.617 1.00 74.19 95 ASN A CA 1
ATOM 774 C C . ASN A 1 95 ? -9.263 11.377 12.606 1.00 74.19 95 ASN A C 1
ATOM 776 O O . ASN A 1 95 ? -9.742 11.774 13.667 1.00 74.19 95 ASN A O 1
ATOM 780 N N . LYS A 1 96 ? -9.901 11.529 11.441 1.00 79.69 96 LYS A N 1
ATOM 781 C CA . LYS A 1 96 ? -11.246 12.113 11.340 1.00 79.69 96 LYS A CA 1
ATOM 782 C C . LYS A 1 96 ? -12.354 11.145 11.762 1.00 79.69 96 LYS A C 1
ATOM 784 O O . LYS A 1 96 ? -13.446 11.606 12.076 1.00 79.69 96 LYS A O 1
ATOM 789 N N . ILE A 1 97 ? -12.087 9.839 11.809 1.00 79.06 97 ILE A N 1
ATOM 790 C CA . ILE A 1 97 ? -13.077 8.822 12.185 1.00 79.06 97 ILE A CA 1
ATOM 791 C C . ILE A 1 97 ? -13.068 8.660 13.709 1.00 79.06 97 ILE A C 1
ATOM 793 O O . ILE A 1 97 ? -12.068 8.270 14.312 1.00 79.06 97 ILE A O 1
ATOM 797 N N . GLU A 1 98 ? -14.177 9.003 14.360 1.00 73.38 98 GLU A N 1
ATOM 798 C CA . GLU A 1 98 ? -14.280 9.041 15.822 1.00 73.38 98 GLU A CA 1
ATOM 799 C C . GLU A 1 98 ? -14.148 7.662 16.473 1.00 73.38 98 GLU A C 1
ATOM 801 O O . GLU A 1 98 ? -13.529 7.528 17.529 1.00 73.38 98 GLU A O 1
ATOM 806 N N . GLU A 1 99 ? -14.660 6.630 15.819 1.00 72.75 99 GLU A N 1
ATOM 807 C CA . GLU A 1 99 ? -14.600 5.238 16.248 1.00 72.75 99 GLU A CA 1
ATOM 808 C C . GLU A 1 99 ? -13.148 4.747 16.317 1.00 72.75 99 GLU A C 1
ATOM 810 O O . GLU A 1 99 ? -12.744 4.121 17.297 1.00 72.75 99 GLU A O 1
ATOM 815 N N . LEU A 1 100 ? -12.330 5.126 15.328 1.00 67.69 100 LEU A N 1
ATOM 816 C CA . LEU A 1 100 ? -10.900 4.808 15.289 1.00 67.69 100 LEU A CA 1
ATOM 817 C C . LEU A 1 100 ? -10.091 5.645 16.294 1.00 67.69 100 LEU A C 1
ATOM 819 O O . LEU A 1 100 ? -9.016 5.226 16.722 1.00 67.69 100 LEU A O 1
ATOM 823 N N . ARG A 1 101 ? -10.611 6.803 16.731 1.00 67.62 101 ARG A N 1
ATOM 824 C CA . ARG A 1 101 ? -10.019 7.590 17.829 1.00 67.62 101 ARG A CA 1
ATOM 825 C C . ARG A 1 101 ? -10.289 6.970 19.202 1.00 67.62 101 ARG A C 1
ATOM 827 O O . ARG A 1 101 ? -9.387 6.966 20.039 1.00 67.62 101 ARG A O 1
ATOM 834 N N . LYS A 1 102 ? -11.504 6.456 19.438 1.00 59.00 102 LYS A N 1
ATOM 835 C CA . LYS A 1 102 ? -11.940 5.897 20.737 1.00 59.00 102 LYS A CA 1
ATOM 836 C C . LYS A 1 102 ? -11.171 4.631 21.135 1.00 59.00 102 LYS A C 1
ATOM 838 O O . LYS A 1 102 ? -10.967 4.406 22.324 1.00 59.00 102 LYS A O 1
ATOM 843 N N . GLY A 1 103 ? -10.687 3.865 20.157 1.00 58.44 103 GLY A N 1
ATOM 844 C CA . GLY A 1 103 ? -9.931 2.624 20.356 1.00 58.44 103 GLY A CA 1
ATOM 845 C C . GLY A 1 103 ? -8.407 2.741 20.259 1.00 58.44 103 GLY A C 1
ATOM 846 O O . GLY A 1 103 ? -7.754 1.714 20.183 1.00 58.44 103 GLY A O 1
ATOM 847 N N . ARG A 1 104 ? -7.796 3.938 20.253 1.00 60.44 104 ARG A N 1
ATOM 848 C CA . ARG A 1 104 ? -6.337 4.113 20.015 1.00 60.44 104 ARG A CA 1
ATOM 849 C C . ARG A 1 104 ? -5.403 3.301 20.926 1.00 60.44 104 ARG A C 1
ATOM 851 O O . ARG A 1 104 ? -4.269 3.045 20.536 1.00 60.44 104 ARG A O 1
ATOM 858 N N . ARG A 1 105 ? -5.842 2.941 22.139 1.00 55.91 105 ARG A N 1
ATOM 859 C CA . ARG A 1 105 ? -5.061 2.077 23.047 1.00 55.91 105 ARG A CA 1
ATOM 860 C C . ARG A 1 105 ? -5.026 0.620 22.577 1.00 55.91 105 ARG A C 1
ATOM 862 O O . ARG A 1 105 ? -4.018 -0.041 22.788 1.00 55.91 105 ARG A O 1
ATOM 869 N N . ASP A 1 106 ? -6.081 0.182 21.897 1.00 54.97 106 ASP A N 1
ATOM 870 C CA . ASP A 1 106 ? -6.242 -1.176 21.3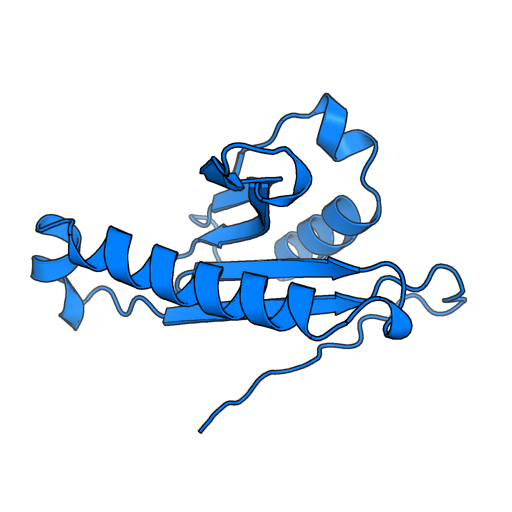72 1.00 54.97 106 ASP A CA 1
ATOM 871 C C . ASP A 1 106 ? -5.860 -1.259 19.882 1.00 54.97 106 ASP A C 1
ATOM 873 O O . ASP A 1 106 ? -5.470 -2.310 19.383 1.00 54.97 106 ASP A O 1
ATOM 877 N N . LEU A 1 107 ? -5.935 -0.132 19.167 1.00 57.06 107 LEU A N 1
ATOM 878 C CA . LEU A 1 107 ? -5.710 -0.003 17.732 1.00 57.06 107 LEU A CA 1
ATOM 879 C C . LEU A 1 107 ? -4.480 0.885 17.480 1.00 57.06 107 LEU A C 1
ATOM 881 O O . LEU A 1 107 ? -4.589 2.091 17.238 1.00 57.06 107 LEU A O 1
ATOM 885 N N . LYS A 1 108 ? -3.282 0.291 17.548 1.00 58.91 108 LYS A N 1
ATOM 886 C CA . LYS A 1 108 ? -2.032 0.954 17.149 1.00 58.91 108 LYS A CA 1
ATOM 887 C C . LYS A 1 108 ? -1.980 1.036 15.623 1.00 58.91 108 LYS A C 1
ATOM 889 O O . LYS A 1 108 ? -1.433 0.162 14.958 1.00 58.91 108 LYS A O 1
ATOM 894 N N . ILE A 1 109 ? -2.570 2.087 15.060 1.00 65.25 109 ILE A N 1
ATOM 895 C CA . ILE A 1 109 ? -2.512 2.332 13.618 1.00 65.25 109 ILE A CA 1
ATOM 896 C C . ILE A 1 109 ? -1.126 2.880 13.281 1.00 65.25 109 ILE A C 1
ATOM 898 O O . ILE A 1 109 ? -0.860 4.069 13.442 1.00 65.25 109 ILE A O 1
ATOM 902 N N . ASN A 1 110 ? -0.243 1.992 12.838 1.00 73.81 110 ASN A N 1
ATOM 903 C CA . ASN A 1 110 ? 1.011 2.356 12.196 1.00 73.81 110 ASN A CA 1
ATOM 904 C C . ASN A 1 110 ? 0.781 2.424 10.683 1.00 73.81 110 ASN A C 1
ATOM 906 O O . ASN A 1 110 ? 0.165 1.511 10.136 1.00 73.81 110 ASN A O 1
ATOM 910 N N . ILE A 1 111 ? 1.250 3.482 10.022 1.00 77.38 111 ILE A N 1
ATOM 911 C CA . ILE A 1 111 ? 1.273 3.564 8.559 1.00 77.38 111 ILE A CA 1
ATOM 912 C C . ILE A 1 111 ? 2.731 3.414 8.138 1.00 77.38 111 ILE A C 1
ATOM 914 O O . ILE A 1 111 ? 3.619 4.042 8.706 1.00 77.38 111 ILE A O 1
ATOM 918 N N . THR A 1 112 ? 3.012 2.502 7.213 1.00 83.94 112 THR A N 1
ATOM 919 C CA . THR A 1 112 ? 4.380 2.241 6.756 1.00 83.94 112 THR A CA 1
ATOM 920 C C . THR A 1 112 ? 4.418 2.194 5.235 1.00 83.94 112 THR A C 1
ATOM 922 O O . THR A 1 112 ? 3.968 1.210 4.643 1.00 83.94 112 THR A O 1
ATOM 925 N N . PRO A 1 113 ? 4.941 3.237 4.575 1.00 81.50 113 PRO A N 1
ATOM 926 C CA . PRO A 1 113 ? 5.207 3.178 3.150 1.00 81.50 113 PRO A CA 1
ATOM 927 C C . PRO A 1 113 ? 6.468 2.348 2.863 1.00 81.50 113 PRO A C 1
ATOM 929 O O . PRO A 1 113 ? 7.503 2.520 3.506 1.00 81.50 113 PRO A O 1
ATOM 932 N N . ILE A 1 114 ? 6.396 1.457 1.873 1.00 84.94 114 ILE A N 1
ATOM 933 C CA . ILE A 1 114 ? 7.501 0.602 1.420 1.00 84.94 114 ILE A CA 1
ATOM 934 C C . ILE A 1 114 ? 7.646 0.742 -0.093 1.00 84.94 114 ILE A C 1
ATOM 936 O O . ILE A 1 114 ? 6.687 0.542 -0.835 1.00 84.94 114 ILE A O 1
ATOM 940 N N . VAL A 1 115 ? 8.857 1.040 -0.563 1.00 85.38 115 VAL A N 1
ATOM 941 C CA . VAL A 1 115 ? 9.181 1.001 -1.994 1.00 85.38 115 VAL A CA 1
ATOM 942 C C . VAL A 1 115 ? 9.784 -0.358 -2.328 1.00 85.38 115 VAL A C 1
ATOM 944 O O . VAL A 1 115 ? 10.763 -0.774 -1.708 1.00 85.38 115 VAL A O 1
ATOM 947 N N . VAL A 1 116 ? 9.194 -1.035 -3.308 1.00 85.44 116 VAL A N 1
ATOM 948 C CA . VAL A 1 116 ? 9.640 -2.323 -3.837 1.00 85.44 116 VAL A CA 1
ATOM 949 C C . VAL A 1 116 ? 10.188 -2.109 -5.239 1.00 85.44 116 VAL A C 1
ATOM 951 O O . VAL A 1 116 ? 9.494 -1.572 -6.100 1.00 85.44 116 VAL A O 1
ATOM 954 N N . VAL A 1 117 ? 11.422 -2.544 -5.474 1.00 84.12 117 VAL A N 1
ATOM 955 C CA . VAL A 1 117 ? 12.031 -2.532 -6.807 1.00 84.12 117 VAL A CA 1
ATOM 956 C C . VAL A 1 117 ? 11.906 -3.923 -7.419 1.00 84.12 117 VAL A C 1
ATOM 958 O O . VAL A 1 117 ? 12.429 -4.883 -6.862 1.00 84.12 117 VAL A O 1
ATOM 961 N N . CYS A 1 118 ? 11.218 -4.025 -8.552 1.00 78.19 118 CYS A N 1
ATOM 962 C CA . CYS A 1 118 ? 11.111 -5.238 -9.357 1.00 78.19 118 CYS A CA 1
ATOM 963 C C . CYS A 1 118 ? 11.965 -5.069 -10.613 1.00 78.19 118 CYS A C 1
ATOM 965 O O . CYS A 1 118 ? 11.451 -4.675 -11.660 1.00 78.19 118 CYS A O 1
ATOM 967 N N . ASP A 1 119 ? 13.262 -5.341 -10.484 1.00 69.69 119 ASP A N 1
ATOM 968 C CA . ASP A 1 119 ? 14.179 -5.320 -11.619 1.00 69.69 119 ASP A CA 1
ATOM 969 C C . ASP A 1 119 ? 14.018 -6.604 -12.448 1.00 69.69 119 ASP A C 1
ATOM 971 O O . ASP A 1 119 ? 14.168 -7.724 -11.939 1.00 69.69 119 ASP A O 1
ATOM 975 N N . GLY A 1 120 ? 13.675 -6.432 -13.726 1.00 56.34 120 GLY A N 1
ATOM 976 C CA . GLY A 1 120 ? 13.418 -7.518 -14.674 1.00 56.34 120 GLY A CA 1
ATOM 977 C C . GLY A 1 120 ? 14.647 -8.374 -14.995 1.00 56.34 120 GLY A C 1
ATOM 978 O O . GLY A 1 120 ? 14.493 -9.426 -15.610 1.00 56.34 120 GLY A O 1
ATOM 979 N N . ASP A 1 121 ? 15.840 -7.963 -14.554 1.00 49.22 121 ASP A N 1
ATOM 980 C CA . ASP A 1 121 ? 17.112 -8.662 -14.790 1.00 49.22 121 ASP A CA 1
ATOM 981 C C . ASP A 1 121 ? 17.506 -9.686 -13.707 1.00 49.22 121 ASP A C 1
ATOM 983 O O . ASP A 1 121 ? 18.604 -10.255 -13.711 1.00 49.22 121 ASP A O 1
ATOM 987 N N . SER A 1 122 ? 16.611 -9.997 -12.773 1.00 45.25 122 SER A N 1
ATOM 988 C CA . SER A 1 122 ? 16.917 -10.922 -11.684 1.00 45.25 122 SER A CA 1
ATOM 989 C C . SER A 1 122 ? 16.858 -12.395 -12.123 1.00 45.25 122 SER A C 1
ATOM 991 O O . SER A 1 122 ? 15.880 -13.110 -11.934 1.00 45.25 122 SER A O 1
ATOM 993 N N . LYS A 1 123 ? 18.004 -12.916 -12.586 1.00 42.62 123 LYS A N 1
ATOM 994 C CA . LYS A 1 123 ? 18.332 -14.362 -12.607 1.00 42.62 123 LYS A CA 1
ATOM 995 C C . LYS A 1 123 ? 18.373 -15.019 -11.209 1.00 42.62 123 LYS A C 1
ATOM 997 O O . LYS A 1 123 ? 18.776 -16.171 -11.097 1.00 42.62 123 LYS A O 1
ATOM 1002 N N . ASN A 1 124 ? 17.951 -14.318 -10.157 1.00 40.41 124 ASN A N 1
ATOM 1003 C CA . ASN A 1 124 ? 17.896 -14.803 -8.784 1.00 40.41 124 ASN A CA 1
ATOM 1004 C C . ASN A 1 124 ? 16.496 -14.541 -8.216 1.00 40.41 124 ASN A C 1
ATOM 1006 O O . ASN A 1 124 ? 16.075 -13.391 -8.120 1.00 40.41 124 ASN A O 1
ATOM 1010 N N . ASN A 1 125 ? 15.818 -15.605 -7.781 1.00 41.19 125 ASN A N 1
ATOM 1011 C CA . ASN A 1 125 ? 14.469 -15.612 -7.191 1.00 41.19 125 ASN A CA 1
ATOM 1012 C C . ASN A 1 125 ? 14.311 -14.809 -5.875 1.00 41.19 125 ASN A C 1
ATOM 1014 O O . ASN A 1 125 ? 13.245 -14.846 -5.265 1.00 41.19 125 ASN A O 1
ATOM 1018 N N . ASP A 1 126 ? 15.332 -14.055 -5.459 1.00 43.34 126 ASP A N 1
ATOM 1019 C CA . ASP A 1 126 ? 15.396 -13.351 -4.173 1.00 43.34 126 ASP A CA 1
ATOM 1020 C C . ASP A 1 126 ? 15.574 -11.825 -4.320 1.00 43.34 126 ASP A C 1
ATOM 1022 O O . ASP A 1 126 ? 15.878 -11.130 -3.351 1.00 43.34 126 ASP A O 1
ATOM 1026 N N . GLY A 1 127 ? 15.392 -11.278 -5.526 1.00 38.88 127 GLY A N 1
ATOM 1027 C CA . GLY A 1 127 ? 15.618 -9.865 -5.858 1.00 38.88 127 GLY A CA 1
ATOM 1028 C C . GLY A 1 127 ? 14.582 -8.875 -5.310 1.00 38.88 127 GLY A C 1
ATOM 1029 O O . GLY A 1 127 ? 14.065 -8.064 -6.067 1.00 38.88 127 GLY A O 1
ATOM 1030 N N . PHE A 1 128 ? 14.271 -8.910 -4.012 1.00 44.25 128 PHE A N 1
ATOM 1031 C CA . PHE A 1 128 ? 13.531 -7.837 -3.342 1.00 44.25 128 PHE A CA 1
ATOM 1032 C C . PHE A 1 128 ? 14.512 -6.943 -2.581 1.00 44.25 128 PHE A C 1
ATOM 1034 O O . PHE A 1 128 ? 14.912 -7.249 -1.458 1.00 44.25 128 PHE A O 1
ATOM 1041 N N . PHE A 1 129 ? 14.890 -5.804 -3.164 1.00 42.16 129 PHE A N 1
ATOM 1042 C CA . PHE A 1 129 ? 15.536 -4.744 -2.391 1.00 42.16 129 PHE A CA 1
ATOM 1043 C C . PHE A 1 129 ? 14.461 -3.944 -1.650 1.00 42.16 129 PHE A C 1
ATOM 1045 O O . PHE A 1 129 ? 13.701 -3.184 -2.251 1.00 42.16 129 PHE A O 1
ATOM 1052 N N . TYR A 1 130 ? 14.392 -4.129 -0.331 1.00 46.84 130 TYR A N 1
ATOM 1053 C CA . TYR A 1 130 ? 13.566 -3.314 0.554 1.00 46.84 130 TYR A CA 1
ATOM 1054 C C . TYR A 1 130 ? 14.314 -2.021 0.877 1.00 46.84 130 TYR A C 1
ATOM 1056 O O . TYR A 1 130 ? 15.258 -2.024 1.670 1.00 46.84 130 TYR A O 1
ATOM 1064 N N . CYS A 1 131 ? 13.881 -0.897 0.308 1.00 39.09 131 CYS A N 1
ATOM 1065 C CA . CYS A 1 131 ? 14.285 0.403 0.836 1.00 39.09 131 CYS A CA 1
ATOM 1066 C C . CYS A 1 131 ? 13.481 0.656 2.122 1.00 39.09 131 CYS A C 1
ATOM 1068 O O . CYS A 1 131 ? 12.380 1.205 2.086 1.00 39.09 131 CYS A O 1
ATOM 1070 N N . PHE A 1 132 ? 14.009 0.195 3.260 1.00 36.66 132 PHE A N 1
ATOM 1071 C CA . PHE A 1 132 ? 13.485 0.536 4.582 1.00 36.66 132 PHE A CA 1
ATOM 1072 C C . PHE A 1 132 ? 13.674 2.031 4.823 1.00 36.66 132 PHE A C 1
ATOM 1074 O O . PHE A 1 132 ? 14.783 2.495 5.083 1.00 36.66 132 PHE A O 1
ATOM 1081 N N . ASN A 1 133 ? 12.582 2.784 4.792 1.00 35.81 133 ASN A N 1
ATOM 1082 C CA . ASN A 1 133 ? 12.574 4.130 5.332 1.00 35.81 133 ASN A CA 1
ATOM 1083 C C . ASN A 1 133 ? 12.322 4.046 6.840 1.00 35.81 133 ASN A C 1
ATOM 1085 O O . ASN A 1 133 ? 11.190 4.008 7.312 1.00 35.81 133 ASN A O 1
ATOM 1089 N N . LYS A 1 134 ? 13.421 3.980 7.594 1.00 29.70 134 LYS A N 1
ATOM 1090 C CA . LYS A 1 134 ? 13.457 4.317 9.014 1.00 29.70 134 LYS A CA 1
ATOM 1091 C C . LYS A 1 134 ? 13.745 5.818 9.083 1.00 29.70 134 LYS A C 1
ATOM 1093 O O . LYS A 1 134 ? 14.904 6.215 9.027 1.00 29.70 134 LYS A O 1
ATOM 1098 N N . TRP A 1 135 ? 12.704 6.643 9.125 1.00 34.22 135 TRP A N 1
ATOM 1099 C CA . TRP A 1 135 ? 12.866 8.066 9.424 1.00 34.22 135 TRP A CA 1
ATOM 1100 C C . TRP A 1 135 ? 12.660 8.252 10.929 1.00 34.22 135 TRP A C 1
ATOM 1102 O O . TRP A 1 135 ? 11.656 7.790 11.469 1.00 34.22 135 TRP A O 1
ATOM 1112 N N . ASN A 1 136 ? 13.697 8.791 11.581 1.00 27.66 136 ASN A N 1
ATOM 1113 C CA . ASN A 1 136 ? 13.766 9.087 13.018 1.00 27.66 136 ASN A CA 1
ATOM 1114 C C . ASN A 1 136 ? 12.612 9.965 13.499 1.00 27.66 136 ASN A C 1
ATOM 1116 O O . ASN A 1 136 ? 12.256 10.904 12.754 1.00 27.66 136 ASN A O 1
#

Organism: Bacteroides fragilis (NCBI:txid817)

Secondary structure (DSSP, 8-state):
-EEE--HHHHHT-HHHHHHHHHHHHTT--TT-EEEEEEEEE--SSSTT-EEEEEEEEETTTEEEEEEEESSGGG--HHHHHHHHHHHHHHHHHHHH-HHHHHTTTT----EEEEEEE--TT-SSTT--EEE-----

Radius of gyration: 15.39 Å; chains: 1; bounding box: 33×34×39 Å

Sequence (136 aa):
MNIIADELKLRHDAGAILVIEKIKSLDLDNEALIYYNFPFYRGETLDDLVQAHVLYISKIYGIIAFRIIASIDKLNEHMRKQIDELDSHLFSKINKIEELRKGRRDLKINITPIVVVCDGDSKNNDGFFYCFNKWN

Foldseek 3Di:
DEEDEPVVVCVVPPQLVVVVVVVVVVVPDPPKYKYAFAFLDDDPDPVPTQTQRIWIDDQVPAIEGEDEEQAPVPPDPVVVVSQVVSQVSVVVVLVVDVVSVVCCVSRVHDYHYWYWHNHPPPPDPPPTDIPHPPDD